Protein AF-A0A6P0Y1S8-F1 (afdb_monomer)

Foldseek 3Di:
DDPVVVVVVVVVVPPPAAFAEEEEALDPVVQVVVCVVCVVRHNYDYDNHLVRSVVCCVVVPETQEYEYEQDHPPAGLLRSQLVCCVRHVNHHYHYDYDPVCVVVVVVSVVVVSHD

Nearest PDB structures (foldseek):
  3kcn-assembly1_A  TM=9.166E-01  e=3.457E-07  Rhodopirellula baltica
  6ifh-assembly1_A  TM=9.149E-01  e=6.760E-07  Paenisporosarcina sp. TG-14
  3hv2-assembly1_B  TM=8.775E-01  e=1.011E-06  Ps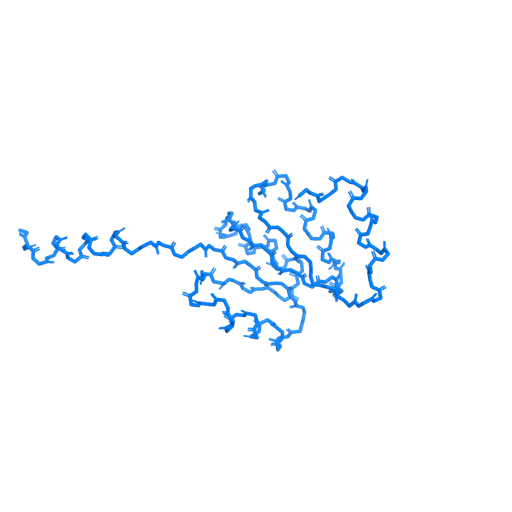eudomonas protegens Pf-5
  3hdv-assembly1_C  TM=8.825E-01  e=5.406E-06  Pseudomonas putida KT2440
  6ont-assembly1_A-2  TM=8.176E-01  e=9.245E-06  Francisella tularensis subsp. novicida U112

pLDDT: mean 86.44, std 14.96, range [41.19, 98.69]

Structure (mmCIF, N/CA/C/O backbone):
data_AF-A0A6P0Y1S8-F1
#
_entry.id   AF-A0A6P0Y1S8-F1
#
loop_
_atom_site.group_PDB
_atom_site.id
_atom_site.type_symbol
_atom_site.label_atom_id
_atom_site.label_alt_id
_atom_site.label_comp_id
_atom_site.label_asym_id
_atom_site.label_entity_id
_atom_site.label_seq_id
_atom_site.pdbx_PDB_ins_code
_atom_site.Cartn_x
_atom_site.Cartn_y
_atom_site.Cartn_z
_atom_site.occupancy
_atom_site.B_iso_or_equiv
_atom_site.auth_seq_id
_atom_site.auth_comp_id
_atom_site.auth_asym_id
_atom_site.auth_atom_id
_atom_site.pdbx_PDB_model_num
ATOM 1 N N . MET A 1 1 ? -40.578 6.470 18.570 1.00 61.53 1 MET A N 1
ATOM 2 C CA . MET A 1 1 ? -39.304 5.848 18.153 1.00 61.53 1 MET A CA 1
ATOM 3 C C . MET A 1 1 ? -39.321 4.425 18.661 1.00 61.53 1 MET A C 1
ATOM 5 O O . MET A 1 1 ? -39.588 4.240 19.840 1.00 61.53 1 MET A O 1
ATOM 9 N N . ASP A 1 2 ? -39.145 3.460 17.766 1.00 82.56 2 ASP A N 1
ATOM 10 C CA . ASP A 1 2 ? -39.274 2.034 18.070 1.00 82.56 2 ASP A CA 1
ATOM 11 C C . ASP A 1 2 ? -38.035 1.506 18.812 1.00 82.56 2 ASP A C 1
ATOM 13 O O . ASP A 1 2 ? -36.908 1.867 18.460 1.00 82.56 2 ASP A O 1
ATOM 17 N N . ILE A 1 3 ? -38.225 0.662 19.829 1.00 77.31 3 ILE A N 1
ATOM 18 C CA . ILE A 1 3 ? -37.124 0.104 20.640 1.00 77.31 3 ILE A CA 1
ATOM 19 C C . ILE A 1 3 ? -36.212 -0.770 19.762 1.00 77.31 3 ILE A C 1
ATOM 21 O O . ILE A 1 3 ? -34.992 -0.783 19.942 1.00 77.31 3 ILE A O 1
ATOM 25 N N . GLU A 1 4 ? -36.776 -1.432 18.749 1.00 78.06 4 GLU A N 1
ATOM 26 C CA . GLU A 1 4 ? -36.012 -2.173 17.741 1.00 78.06 4 GLU A CA 1
ATOM 27 C C . GLU A 1 4 ? -35.072 -1.280 16.923 1.00 78.06 4 GLU A C 1
ATOM 29 O O . GLU A 1 4 ? -33.924 -1.659 16.681 1.00 78.06 4 GLU A O 1
ATOM 34 N N . ASN A 1 5 ? -35.501 -0.068 16.555 1.00 77.56 5 ASN A N 1
ATOM 35 C CA . ASN A 1 5 ? -34.655 0.867 15.809 1.00 77.56 5 ASN A CA 1
ATOM 36 C C . ASN A 1 5 ? -33.467 1.349 16.644 1.00 77.56 5 ASN A C 1
ATOM 38 O O . ASN A 1 5 ? -32.359 1.465 16.121 1.00 77.56 5 ASN A O 1
ATOM 42 N N . VAL A 1 6 ? -33.680 1.587 17.939 1.00 82.69 6 VAL A N 1
ATOM 43 C CA . VAL A 1 6 ? -32.602 1.971 18.860 1.00 82.69 6 VAL A CA 1
ATOM 44 C C . VAL A 1 6 ? -31.610 0.817 19.027 1.00 82.69 6 VAL A C 1
ATOM 46 O O . VAL A 1 6 ? -30.407 1.026 18.901 1.00 82.69 6 VAL A O 1
ATOM 49 N N . ASN A 1 7 ? -32.091 -0.416 19.203 1.00 78.19 7 ASN A N 1
ATOM 50 C CA . ASN A 1 7 ? -31.233 -1.598 19.335 1.00 78.19 7 ASN A CA 1
ATOM 51 C C . ASN A 1 7 ? -30.419 -1.901 18.069 1.00 78.19 7 ASN A C 1
ATOM 53 O O . ASN A 1 7 ? -29.255 -2.297 18.158 1.00 78.19 7 ASN A O 1
ATOM 57 N N . ASN A 1 8 ? -30.999 -1.697 16.886 1.00 77.25 8 ASN A N 1
ATOM 58 C CA . ASN A 1 8 ? -30.285 -1.862 15.620 1.00 77.25 8 ASN A CA 1
ATOM 59 C C . ASN A 1 8 ? -29.228 -0.770 15.411 1.00 77.25 8 ASN A C 1
ATOM 61 O O . ASN A 1 8 ? -28.130 -1.066 14.933 1.00 77.25 8 ASN A O 1
ATOM 65 N N . LEU A 1 9 ? -29.512 0.467 15.834 1.00 75.06 9 LEU A N 1
ATOM 66 C CA . LEU A 1 9 ? -28.538 1.555 15.816 1.00 75.06 9 LEU A CA 1
ATOM 67 C C . LEU A 1 9 ? -27.371 1.260 16.770 1.00 75.06 9 LEU A C 1
ATOM 69 O O . LEU A 1 9 ? -26.219 1.327 16.346 1.00 75.06 9 LEU A O 1
ATOM 73 N N . LEU A 1 10 ? -27.654 0.819 17.999 1.00 74.00 10 LEU A N 1
ATOM 74 C CA . LEU A 1 10 ? -26.634 0.430 18.979 1.00 74.00 10 LEU A CA 1
ATOM 75 C C . LEU A 1 10 ? -25.755 -0.722 18.466 1.00 74.00 10 LEU A C 1
ATOM 77 O O . LEU A 1 10 ? -24.533 -0.604 18.480 1.00 74.00 10 LEU A O 1
ATOM 81 N N . LYS A 1 11 ? -26.343 -1.774 17.877 1.00 67.38 11 LYS A N 1
ATOM 82 C CA . LYS A 1 11 ? -25.584 -2.867 17.234 1.00 67.38 11 LYS A CA 1
ATOM 83 C C . LYS A 1 11 ? -24.711 -2.393 16.069 1.00 67.38 11 LYS A C 1
ATOM 85 O O . LYS A 1 11 ? -23.631 -2.937 15.844 1.00 67.38 11 LYS A O 1
ATOM 90 N N . SER A 1 12 ? -25.171 -1.404 15.300 1.00 66.88 12 SER A N 1
ATOM 91 C CA . SER A 1 12 ? -24.389 -0.830 14.198 1.00 66.88 12 SER A CA 1
ATOM 92 C C . SER A 1 12 ? -23.213 0.020 14.693 1.00 66.88 12 SER A C 1
ATOM 94 O O . SER A 1 12 ? -22.156 0.005 14.066 1.00 66.88 12 SER A O 1
ATOM 96 N N . MET A 1 13 ? -23.375 0.688 15.840 1.00 65.94 13 MET A N 1
ATOM 97 C CA . MET A 1 13 ? -22.336 1.478 16.506 1.00 65.94 13 MET A CA 1
ATOM 98 C C . MET A 1 13 ? -21.322 0.593 17.254 1.00 65.94 13 MET A C 1
ATOM 100 O O . MET A 1 13 ? -20.150 0.952 17.331 1.00 65.94 13 MET A O 1
ATOM 104 N N . GLU A 1 14 ? -21.734 -0.585 17.739 1.00 64.81 14 GLU A N 1
ATOM 105 C CA . GLU A 1 14 ? -20.859 -1.576 18.391 1.00 64.81 14 GLU A CA 1
ATOM 106 C C . GLU A 1 14 ? -20.027 -2.423 17.416 1.00 64.81 14 GLU A C 1
ATOM 108 O O . GLU A 1 14 ? -19.008 -3.003 17.809 1.00 64.81 14 GLU A O 1
ATOM 113 N N . ARG A 1 15 ? -20.405 -2.504 16.131 1.00 65.31 15 ARG A N 1
ATOM 114 C CA . ARG A 1 15 ? -19.548 -3.141 15.120 1.00 65.31 15 ARG A CA 1
ATOM 115 C C . ARG A 1 15 ? -18.288 -2.299 14.951 1.00 65.31 15 ARG A C 1
ATOM 117 O O . ARG A 1 15 ? -18.285 -1.339 14.184 1.00 65.31 15 ARG A O 1
ATOM 124 N N . LYS A 1 16 ? -17.204 -2.697 15.632 1.00 71.12 16 LYS A N 1
ATOM 125 C CA . LYS A 1 16 ? -15.861 -2.123 15.458 1.00 71.12 16 LYS A CA 1
ATOM 126 C C . LYS A 1 16 ? -15.586 -1.948 13.965 1.00 71.12 16 LYS A C 1
ATOM 128 O O . LYS A 1 16 ? -15.522 -2.927 13.215 1.00 71.12 16 LYS A O 1
ATOM 133 N N . LYS A 1 17 ? -15.476 -0.689 13.534 1.00 84.88 17 LYS A N 1
ATOM 134 C CA . LYS A 1 17 ? -15.151 -0.345 12.151 1.00 84.88 17 LYS A CA 1
ATOM 135 C C . LYS A 1 17 ? -13.802 -0.987 11.839 1.00 84.88 17 LYS A C 1
ATOM 137 O O . LYS A 1 17 ? -12.870 -0.865 12.634 1.00 84.88 17 LYS A O 1
ATOM 142 N N . LYS A 1 18 ? -13.719 -1.734 10.737 1.00 94.06 18 LYS A N 1
ATOM 143 C CA . LYS A 1 18 ? -12.466 -2.398 10.370 1.00 94.06 18 LYS A CA 1
ATOM 144 C C . LYS A 1 18 ? -11.388 -1.332 10.152 1.00 94.06 18 LYS A C 1
ATOM 146 O O . LYS A 1 18 ? -11.690 -0.340 9.485 1.00 94.06 18 LYS A O 1
ATOM 151 N N . PRO A 1 19 ? -10.165 -1.517 10.676 1.00 96.44 19 PRO A N 1
ATOM 152 C CA . PRO A 1 19 ? -9.056 -0.636 10.339 1.00 96.44 19 PRO A CA 1
ATOM 153 C C . PRO A 1 19 ? -8.845 -0.624 8.824 1.00 96.44 19 PRO A C 1
ATOM 155 O O . PRO A 1 19 ? -9.053 -1.635 8.146 1.00 96.44 19 PRO A O 1
ATOM 158 N N . LYS A 1 20 ? -8.467 0.535 8.291 1.00 98.19 20 LYS A N 1
ATOM 159 C CA . LYS A 1 20 ? -8.182 0.706 6.867 1.00 98.19 20 LYS A CA 1
ATOM 160 C C . LYS A 1 20 ? -6.793 0.164 6.545 1.00 98.19 20 LYS A C 1
ATOM 162 O O . LYS A 1 20 ? -5.875 0.332 7.344 1.00 98.19 20 LYS A O 1
ATOM 167 N N . MET A 1 21 ? -6.652 -0.460 5.386 1.00 98.44 21 MET A N 1
ATOM 168 C CA . MET A 1 21 ? -5.382 -0.944 4.856 1.00 98.44 21 MET A CA 1
ATOM 169 C C . MET A 1 21 ? -5.296 -0.578 3.383 1.00 98.44 21 MET A C 1
ATOM 171 O O . MET A 1 21 ? -6.287 -0.722 2.670 1.00 98.44 21 MET A O 1
ATOM 175 N N . LEU A 1 22 ? -4.124 -0.150 2.935 1.00 98.69 22 LEU A N 1
ATOM 176 C CA . LEU A 1 22 ? -3.824 0.036 1.522 1.00 98.69 22 LEU A CA 1
ATOM 177 C C . LEU A 1 22 ? -2.833 -1.041 1.079 1.00 98.69 22 LEU A C 1
ATOM 179 O O . LEU A 1 22 ? -1.831 -1.267 1.755 1.00 98.69 22 LEU A O 1
ATOM 183 N N . VAL A 1 23 ? -3.133 -1.710 -0.030 1.00 98.50 23 VAL A N 1
ATOM 184 C CA . VAL A 1 23 ? -2.208 -2.630 -0.701 1.00 98.50 23 VAL A CA 1
ATOM 185 C C . VAL A 1 23 ? -1.834 -2.050 -2.061 1.00 98.50 23 VAL A C 1
ATOM 187 O O . VAL A 1 23 ? -2.719 -1.586 -2.785 1.00 98.50 23 VAL A O 1
ATOM 190 N N . VAL A 1 24 ? -0.539 -2.041 -2.370 1.00 98.19 24 VAL A N 1
ATOM 191 C CA . VAL A 1 24 ? 0.032 -1.412 -3.565 1.00 98.19 24 VAL A CA 1
ATOM 192 C C . VAL A 1 24 ? 0.973 -2.390 -4.252 1.00 98.19 24 VAL A C 1
ATOM 194 O O . VAL A 1 24 ? 1.911 -2.874 -3.627 1.00 98.19 24 VAL A O 1
ATOM 197 N N . ASP A 1 25 ? 0.690 -2.712 -5.505 1.00 97.62 25 ASP A N 1
ATOM 198 C CA . ASP A 1 25 ? 1.441 -3.677 -6.312 1.00 97.62 25 ASP A CA 1
ATOM 199 C C . ASP A 1 25 ? 1.012 -3.476 -7.773 1.00 97.62 25 ASP A C 1
ATOM 201 O O . ASP A 1 25 ? -0.178 -3.271 -8.024 1.00 97.62 25 ASP A O 1
ATOM 205 N N . ASP A 1 26 ? 1.940 -3.482 -8.727 1.00 96.88 26 ASP A N 1
ATOM 206 C CA . ASP A 1 26 ? 1.622 -3.301 -10.148 1.00 96.88 26 ASP A CA 1
ATOM 207 C C . ASP A 1 26 ? 1.070 -4.572 -10.809 1.00 96.88 26 ASP A C 1
ATOM 209 O O . ASP A 1 26 ? 0.471 -4.499 -11.887 1.00 96.88 26 ASP A O 1
ATOM 213 N N . GLU A 1 27 ? 1.171 -5.726 -10.143 1.00 97.00 27 GLU A N 1
ATOM 214 C CA . GLU A 1 27 ? 0.590 -6.985 -10.590 1.00 97.00 27 GLU A CA 1
ATOM 215 C C . GLU A 1 27 ? -0.840 -7.181 -10.033 1.00 97.00 27 GLU A C 1
ATOM 217 O O . GLU A 1 27 ? -1.052 -7.361 -8.824 1.00 97.00 27 GLU A O 1
ATOM 222 N N . PRO A 1 28 ? -1.873 -7.244 -10.900 1.00 96.81 28 PRO A N 1
ATOM 223 C CA . PRO A 1 28 ? -3.262 -7.386 -10.457 1.00 96.81 28 PRO A CA 1
ATOM 224 C C . PRO A 1 28 ? -3.533 -8.643 -9.621 1.00 96.81 28 PRO A C 1
ATOM 226 O O . PRO A 1 28 ? -4.375 -8.608 -8.720 1.00 96.81 28 PRO A O 1
ATOM 229 N N . ASP A 1 29 ? -2.830 -9.743 -9.901 1.00 97.94 29 ASP A N 1
ATOM 230 C CA . ASP A 1 29 ? -2.993 -11.013 -9.187 1.00 97.94 29 ASP A CA 1
ATOM 231 C C . ASP A 1 29 ? -2.509 -10.914 -7.730 1.00 97.94 29 ASP A C 1
ATOM 233 O O . ASP A 1 29 ? -3.182 -11.419 -6.821 1.00 97.94 29 ASP A O 1
ATOM 237 N N . ASN A 1 30 ? -1.407 -10.196 -7.481 1.00 96.69 30 ASN A N 1
ATOM 238 C CA . ASN A 1 30 ? -0.885 -9.948 -6.135 1.00 96.69 30 ASN A CA 1
ATOM 239 C C . ASN A 1 30 ? -1.834 -9.054 -5.334 1.00 96.69 30 ASN A C 1
ATOM 241 O O . ASN A 1 30 ? -2.193 -9.381 -4.196 1.00 96.69 30 ASN A O 1
ATOM 245 N N . LEU A 1 31 ? -2.341 -7.978 -5.948 1.00 97.56 31 LEU A N 1
ATOM 246 C CA . LEU A 1 31 ? -3.366 -7.127 -5.338 1.00 97.56 31 LEU A CA 1
ATOM 247 C C . LEU A 1 31 ? -4.607 -7.923 -4.922 1.00 97.56 31 LEU A C 1
ATOM 249 O O . LEU A 1 31 ? -5.155 -7.730 -3.829 1.00 97.56 31 LEU A O 1
ATOM 253 N N . ASP A 1 32 ? -5.071 -8.826 -5.784 1.00 98.00 32 ASP A N 1
ATOM 254 C CA . ASP A 1 32 ? -6.245 -9.649 -5.517 1.00 98.00 32 ASP A CA 1
ATOM 255 C C . ASP A 1 32 ? -5.992 -10.685 -4.414 1.00 98.00 32 ASP A C 1
ATOM 257 O O . ASP A 1 32 ? -6.865 -10.909 -3.562 1.00 98.00 32 ASP A O 1
ATOM 261 N N . LEU A 1 33 ? -4.796 -11.277 -4.379 1.00 97.94 33 LEU A N 1
ATOM 262 C CA . LEU A 1 33 ? -4.348 -12.166 -3.311 1.00 97.94 33 LEU A CA 1
ATOM 263 C C . LEU A 1 33 ? -4.319 -11.445 -1.956 1.00 97.94 33 LEU A C 1
ATOM 265 O O . LEU A 1 33 ? -4.927 -11.922 -0.987 1.00 97.94 33 LEU A O 1
ATOM 269 N N . LEU A 1 34 ? -3.670 -10.283 -1.880 1.00 97.62 34 LEU A N 1
ATOM 270 C CA . LEU A 1 34 ? -3.574 -9.484 -0.657 1.00 97.62 34 LEU A CA 1
ATOM 271 C C . LEU A 1 34 ? -4.962 -9.028 -0.188 1.00 97.62 34 LEU A C 1
ATOM 273 O O . LEU A 1 34 ? -5.322 -9.206 0.981 1.00 97.62 34 LEU A O 1
ATOM 277 N N . TYR A 1 35 ? -5.806 -8.546 -1.105 1.00 98.25 35 TYR A N 1
ATOM 278 C CA . TYR A 1 35 ? -7.186 -8.181 -0.789 1.00 98.25 35 TYR A CA 1
ATOM 279 C C . TYR A 1 35 ? -7.968 -9.351 -0.181 1.00 98.25 35 TYR A C 1
ATOM 281 O O . TYR A 1 35 ? -8.599 -9.210 0.872 1.00 98.25 35 TYR A O 1
ATOM 289 N N . ARG A 1 36 ? -7.928 -10.534 -0.809 1.00 98.19 36 ARG A N 1
ATOM 290 C CA . ARG A 1 36 ? -8.633 -11.729 -0.309 1.00 98.19 36 ARG A CA 1
ATOM 291 C C . ARG A 1 36 ? -8.126 -12.159 1.063 1.00 98.19 36 ARG A C 1
ATOM 293 O O . ARG A 1 36 ? -8.946 -12.573 1.888 1.00 98.19 36 ARG A O 1
ATOM 300 N N . THR A 1 37 ? -6.826 -12.015 1.303 1.00 98.06 37 THR A N 1
ATOM 301 C CA . THR A 1 37 ? -6.167 -12.340 2.572 1.00 98.06 37 THR A CA 1
ATOM 302 C C . THR A 1 37 ? -6.659 -11.437 3.705 1.00 98.06 37 THR A C 1
ATOM 304 O O . THR A 1 37 ? -7.037 -11.933 4.767 1.00 98.06 37 THR A O 1
ATOM 307 N N . PHE A 1 38 ? -6.760 -10.123 3.474 1.00 97.75 38 PHE A N 1
ATOM 308 C CA . PHE A 1 38 ? -6.991 -9.154 4.555 1.00 97.75 38 PHE A CA 1
ATOM 309 C C . PHE A 1 38 ? -8.423 -8.607 4.673 1.00 97.75 38 PHE A C 1
ATOM 311 O O . PHE A 1 38 ? -8.800 -8.139 5.751 1.00 97.75 38 PHE A O 1
ATOM 318 N N . ARG A 1 39 ? -9.286 -8.729 3.649 1.00 96.88 39 ARG A N 1
ATOM 319 C CA . ARG A 1 39 ? -10.650 -8.135 3.631 1.00 96.88 39 ARG A CA 1
ATOM 320 C C . ARG A 1 39 ? -11.566 -8.528 4.796 1.00 96.88 39 ARG A C 1
ATOM 322 O O . ARG A 1 39 ? -12.570 -7.863 5.066 1.00 96.88 39 ARG A O 1
ATOM 329 N N . ARG A 1 40 ? -11.301 -9.650 5.475 1.00 95.75 40 ARG A N 1
ATOM 330 C CA . ARG A 1 40 ? -12.095 -10.080 6.642 1.00 95.75 40 ARG A CA 1
ATOM 331 C C . ARG A 1 40 ? -11.781 -9.249 7.885 1.00 95.75 40 ARG A C 1
ATOM 333 O O . ARG A 1 40 ? -12.715 -8.957 8.626 1.00 95.75 40 ARG A O 1
ATOM 340 N N . SER A 1 41 ? -10.537 -8.807 8.038 1.00 96.19 41 SER A N 1
ATOM 341 C CA . SER A 1 41 ? -10.047 -8.072 9.210 1.00 96.19 41 SER A CA 1
ATOM 342 C C . SER A 1 41 ? -9.911 -6.569 8.956 1.00 96.19 41 SER A C 1
ATOM 344 O O . SER A 1 41 ? -10.133 -5.781 9.870 1.00 96.19 41 SER A O 1
ATOM 346 N N . PHE A 1 42 ? -9.639 -6.169 7.711 1.00 97.69 42 PHE A N 1
ATOM 347 C CA . PHE A 1 42 ? -9.418 -4.780 7.304 1.00 97.69 42 PHE A CA 1
ATOM 348 C C . PHE A 1 42 ? -10.461 -4.302 6.287 1.00 97.69 42 PHE A C 1
ATOM 350 O O . PHE A 1 42 ? -11.091 -5.101 5.586 1.00 97.69 42 PHE A O 1
ATOM 357 N N . GLN A 1 43 ? -10.641 -2.986 6.201 1.00 97.94 43 GLN A N 1
ATOM 358 C CA . GLN A 1 43 ? -11.191 -2.328 5.020 1.00 97.94 43 GLN A CA 1
ATOM 359 C C . GLN A 1 43 ? -10.026 -2.089 4.055 1.00 97.94 43 GLN A C 1
ATOM 361 O O . GLN A 1 43 ? -9.223 -1.189 4.278 1.00 97.94 43 GLN A O 1
ATOM 366 N N . VAL A 1 44 ? -9.908 -2.937 3.033 1.00 98.31 44 VAL A N 1
ATOM 367 C CA . VAL A 1 44 ? -8.757 -2.937 2.121 1.00 98.31 44 VAL A CA 1
ATOM 368 C C . VAL A 1 44 ? -9.045 -2.073 0.896 1.00 98.31 44 VAL A C 1
ATOM 370 O O . VAL A 1 44 ? -10.039 -2.303 0.205 1.00 98.31 44 VAL A O 1
ATOM 373 N N . PHE A 1 45 ? -8.153 -1.128 0.627 1.00 98.69 45 PHE A N 1
ATOM 374 C CA . PHE A 1 45 ? -8.043 -0.370 -0.612 1.00 98.69 45 PHE A CA 1
ATOM 375 C C . PHE A 1 45 ? -6.898 -0.940 -1.450 1.00 98.69 45 PHE A C 1
ATOM 377 O O . PHE A 1 45 ? -5.935 -1.466 -0.892 1.00 98.69 45 PHE A O 1
ATOM 384 N N . LYS A 1 46 ? -7.022 -0.856 -2.773 1.00 98.56 46 LYS A N 1
ATOM 385 C CA . LYS A 1 46 ? -6.026 -1.342 -3.732 1.00 98.56 46 LYS A CA 1
ATOM 386 C C . LYS A 1 46 ? -5.521 -0.165 -4.559 1.00 98.56 46 LYS A C 1
ATOM 388 O O . LYS A 1 46 ? -6.322 0.715 -4.860 1.00 98.56 46 LYS A O 1
ATOM 393 N N . ALA A 1 47 ? -4.251 -0.198 -4.934 1.00 98.44 47 ALA A N 1
ATOM 394 C CA . ALA A 1 47 ? -3.662 0.690 -5.925 1.00 98.44 47 ALA A CA 1
ATOM 395 C C . ALA A 1 47 ? -2.640 -0.090 -6.761 1.00 98.44 47 ALA A C 1
ATOM 397 O O . ALA A 1 47 ? -1.908 -0.913 -6.223 1.00 98.44 47 ALA A O 1
ATOM 398 N N . SER A 1 48 ? -2.598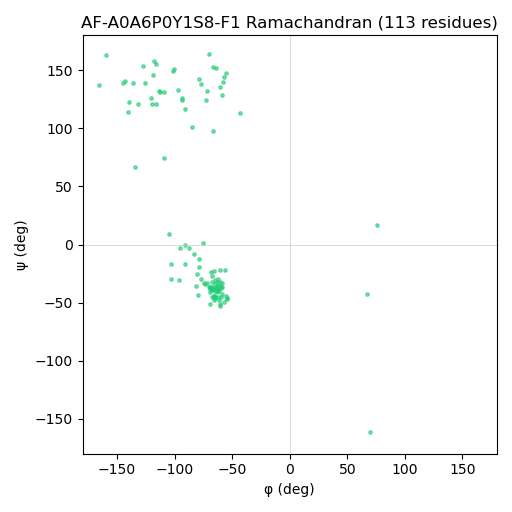 0.166 -8.063 1.00 97.81 48 SER A N 1
ATOM 399 C CA . SER A 1 48 ? -1.704 -0.488 -9.027 1.00 97.81 48 SER A CA 1
ATOM 400 C C . SER A 1 48 ? -0.366 0.231 -9.226 1.00 97.81 48 SER A C 1
ATOM 402 O O . SER A 1 48 ? 0.461 -0.181 -10.029 1.00 97.81 48 SER A O 1
ATOM 404 N N . SER A 1 49 ? -0.151 1.346 -8.526 1.00 98.00 49 SER A N 1
ATOM 405 C CA . SER A 1 49 ? 1.081 2.133 -8.600 1.00 98.00 49 SER A CA 1
ATOM 406 C C . SER A 1 49 ? 1.243 3.015 -7.364 1.00 98.00 49 SER A C 1
ATOM 408 O O . SER A 1 49 ? 0.270 3.312 -6.664 1.00 98.00 49 SER A O 1
ATOM 410 N N . GLY A 1 50 ? 2.463 3.507 -7.126 1.00 97.31 50 GLY A N 1
ATOM 411 C CA . GLY A 1 50 ? 2.724 4.496 -6.076 1.00 97.31 50 GLY A CA 1
ATOM 412 C C . GLY A 1 50 ? 1.948 5.810 -6.262 1.00 97.31 50 GLY A C 1
ATOM 413 O O . GLY A 1 50 ? 1.549 6.425 -5.276 1.00 97.31 50 GLY A O 1
ATOM 414 N N . LEU A 1 51 ? 1.678 6.229 -7.505 1.00 97.88 51 LEU A N 1
ATOM 415 C CA . LEU A 1 51 ? 0.881 7.430 -7.792 1.00 97.88 51 LEU A CA 1
ATOM 416 C C . LEU A 1 51 ? -0.593 7.235 -7.423 1.00 97.88 51 LEU A C 1
ATOM 418 O O . LEU A 1 51 ? -1.129 8.022 -6.644 1.00 97.88 51 LEU A O 1
ATOM 422 N N . GLU A 1 52 ? -1.215 6.153 -7.897 1.00 98.44 52 GLU A N 1
ATOM 423 C CA . GLU A 1 52 ? -2.599 5.811 -7.536 1.00 98.44 52 GLU A CA 1
ATOM 424 C C . GLU A 1 52 ? -2.738 5.625 -6.016 1.00 98.44 52 GLU A C 1
ATOM 426 O O . GLU A 1 52 ? -3.721 6.041 -5.409 1.00 98.44 52 GLU A O 1
ATOM 431 N N . ALA A 1 53 ? -1.719 5.063 -5.361 1.00 98.12 53 ALA A N 1
ATOM 432 C CA . ALA A 1 53 ? -1.707 4.903 -3.913 1.00 98.12 53 ALA A CA 1
ATOM 433 C C . ALA A 1 53 ? -1.767 6.247 -3.166 1.00 98.12 53 ALA A C 1
ATOM 435 O O . ALA A 1 53 ? -2.480 6.364 -2.167 1.00 98.12 53 ALA A O 1
ATOM 436 N N . LEU A 1 54 ? -1.057 7.273 -3.647 1.00 97.81 54 LEU A N 1
ATOM 437 C CA . LEU A 1 54 ? -1.116 8.621 -3.074 1.00 97.81 54 LEU A CA 1
ATOM 438 C C . LEU A 1 54 ? -2.485 9.277 -3.293 1.00 97.81 54 LEU A C 1
ATOM 440 O O . LEU A 1 54 ? -2.986 9.937 -2.382 1.00 97.81 54 LEU A O 1
ATOM 444 N N . GLU A 1 55 ? -3.108 9.068 -4.454 1.00 98.25 55 GLU A N 1
ATOM 445 C CA . GLU A 1 55 ? -4.472 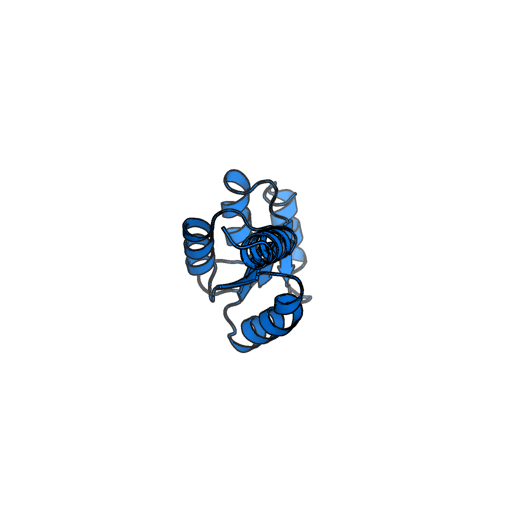9.538 -4.729 1.00 98.25 55 GLU A CA 1
ATOM 446 C C . GLU A 1 55 ? -5.476 8.896 -3.764 1.00 98.25 55 GLU A C 1
ATOM 448 O O . GLU A 1 55 ? -6.239 9.597 -3.097 1.00 98.25 55 GLU A O 1
ATOM 453 N N . VAL A 1 56 ? -5.397 7.572 -3.588 1.00 98.38 56 VAL A N 1
ATOM 454 C CA . VAL A 1 56 ? -6.237 6.832 -2.637 1.00 98.38 56 VAL A CA 1
ATOM 455 C C . VAL A 1 56 ? -6.045 7.344 -1.208 1.00 98.38 56 VAL A C 1
ATOM 457 O O . VAL A 1 56 ? -7.028 7.515 -0.488 1.00 98.38 56 VAL A O 1
ATOM 460 N N . LEU A 1 57 ? -4.813 7.625 -0.775 1.00 97.94 57 LEU A N 1
ATOM 461 C CA . LEU A 1 57 ? -4.560 8.212 0.547 1.00 97.94 57 LEU A CA 1
ATOM 462 C C . LEU A 1 57 ? -5.123 9.635 0.672 1.00 97.94 57 LEU A C 1
ATOM 464 O O . LEU A 1 57 ? -5.643 9.990 1.729 1.00 97.94 57 LEU A O 1
ATOM 468 N N . GLY A 1 58 ? -5.073 10.433 -0.398 1.00 97.38 58 GLY A N 1
ATOM 469 C CA . GLY A 1 58 ? -5.682 11.763 -0.442 1.00 97.38 58 GLY A CA 1
ATOM 470 C C . GLY A 1 58 ? -7.205 11.724 -0.286 1.00 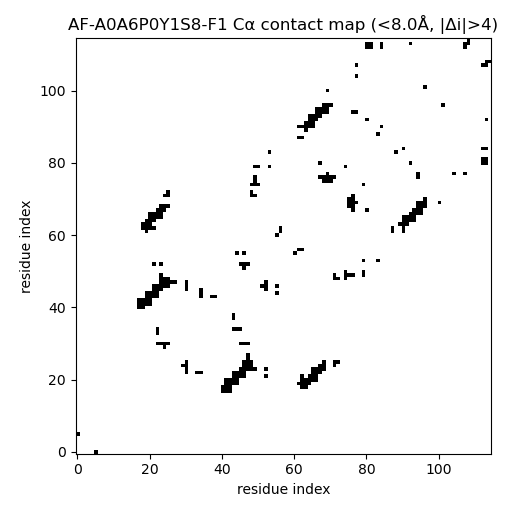97.38 58 GLY A C 1
ATOM 471 O O . GLY A 1 58 ? -7.778 12.552 0.421 1.00 97.38 58 GLY A O 1
ATOM 472 N N . GLU A 1 59 ? -7.865 10.735 -0.891 1.00 97.50 59 GLU A N 1
ATOM 473 C CA . GLU A 1 59 ? -9.320 10.566 -0.810 1.00 97.50 59 GLU A CA 1
ATOM 474 C C . GLU A 1 59 ? -9.784 9.905 0.491 1.00 97.50 59 GLU A C 1
ATOM 476 O O . GLU A 1 59 ? -10.789 10.298 1.090 1.00 97.50 59 GLU A O 1
ATOM 481 N N . GLN A 1 60 ? -9.084 8.855 0.921 1.00 96.69 60 GLN A N 1
ATOM 482 C CA . GLN A 1 60 ? -9.504 8.017 2.042 1.00 96.69 60 GLN A CA 1
ATOM 483 C C . GLN A 1 60 ? -8.945 8.501 3.381 1.00 96.69 60 GLN A C 1
ATOM 485 O O . GLN A 1 60 ? -9.475 8.105 4.428 1.00 96.69 60 GLN A O 1
ATOM 490 N N . GLY A 1 61 ? -7.917 9.348 3.364 1.00 95.31 61 GLY A N 1
ATOM 491 C CA . GLY A 1 61 ? -7.166 9.765 4.539 1.00 95.31 61 GLY A CA 1
ATOM 492 C C . GLY A 1 61 ? -6.324 8.633 5.127 1.00 95.31 61 GLY A C 1
ATOM 49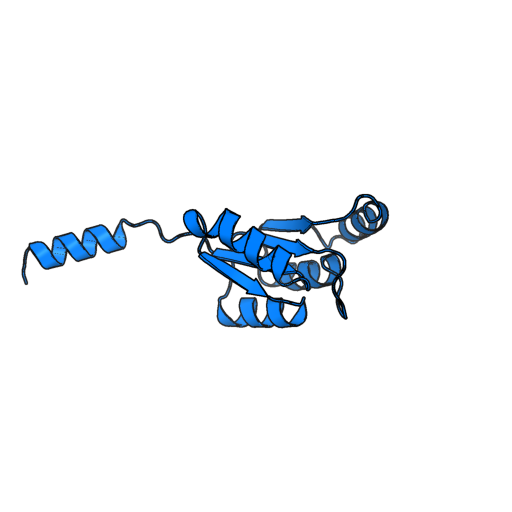3 O O . GLY A 1 61 ? -6.065 7.614 4.487 1.00 95.31 61 GLY A O 1
ATOM 494 N N . GLU A 1 62 ? -5.931 8.809 6.386 1.00 94.88 62 GLU A N 1
ATOM 495 C CA . GLU A 1 62 ? -5.016 7.901 7.074 1.00 94.88 62 GLU A CA 1
ATOM 496 C C . GLU A 1 62 ? -5.520 6.448 7.130 1.00 94.88 62 GLU A C 1
ATOM 498 O O . GLU A 1 62 ? -6.708 6.163 7.359 1.00 94.88 62 GLU A O 1
ATOM 503 N N . VAL A 1 63 ? -4.583 5.517 6.937 1.00 97.56 63 VAL A N 1
ATOM 504 C CA . VAL A 1 63 ? -4.797 4.071 7.026 1.00 97.56 63 VAL A CA 1
ATOM 505 C C . VAL A 1 63 ? -3.967 3.491 8.166 1.00 97.56 63 VAL A C 1
ATOM 507 O 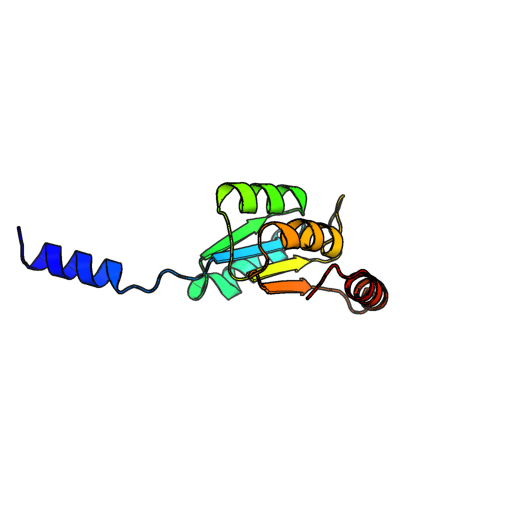O . VAL A 1 63 ? -2.960 4.051 8.561 1.00 97.56 63 VAL A O 1
ATOM 510 N N . ALA A 1 64 ? -4.372 2.348 8.717 1.00 97.31 64 ALA A N 1
ATOM 511 C CA . ALA A 1 64 ? -3.595 1.729 9.791 1.00 97.31 64 ALA A CA 1
ATOM 512 C C . ALA A 1 64 ? -2.305 1.084 9.261 1.00 97.31 64 ALA A C 1
ATOM 514 O O . ALA A 1 64 ? -1.299 1.038 9.965 1.00 97.31 64 ALA A O 1
ATOM 515 N N . VAL A 1 65 ? -2.356 0.540 8.039 1.00 97.44 65 VAL A N 1
ATOM 516 C CA . VAL A 1 65 ? -1.244 -0.186 7.419 1.00 97.44 65 VAL A CA 1
ATOM 517 C C .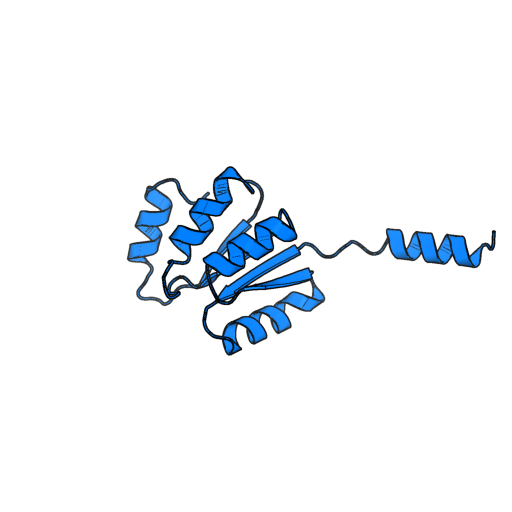 VAL A 1 65 ? -1.211 0.068 5.913 1.00 97.44 65 VAL A C 1
ATOM 519 O O . VAL A 1 65 ? -2.254 0.019 5.256 1.00 97.44 65 VAL A O 1
ATOM 522 N N . ILE A 1 66 ? -0.012 0.259 5.371 1.00 98.00 66 ILE A N 1
ATOM 523 C CA . ILE A 1 66 ? 0.286 0.196 3.940 1.00 98.00 66 ILE A CA 1
ATOM 524 C C . ILE A 1 66 ? 1.189 -1.014 3.692 1.00 98.00 66 ILE A C 1
ATOM 526 O O . ILE A 1 66 ? 2.188 -1.192 4.389 1.00 98.00 66 ILE A O 1
ATOM 530 N N . ILE A 1 67 ? 0.840 -1.828 2.699 1.00 97.44 67 ILE A N 1
ATOM 531 C CA . ILE A 1 67 ? 1.688 -2.895 2.159 1.00 97.44 67 ILE A CA 1
ATOM 532 C C . ILE A 1 67 ? 1.993 -2.527 0.711 1.00 97.44 67 ILE A C 1
ATOM 534 O O . ILE A 1 67 ? 1.058 -2.371 -0.069 1.00 97.44 67 ILE A O 1
ATOM 538 N N . SER A 1 68 ? 3.266 -2.376 0.362 1.00 96.12 68 SER A N 1
ATOM 539 C CA . SER A 1 68 ? 3.693 -2.022 -0.995 1.00 96.12 68 SER A CA 1
ATOM 540 C C . SER A 1 68 ? 4.704 -3.027 -1.518 1.00 96.12 68 SER A C 1
ATOM 542 O O . SER A 1 68 ? 5.620 -3.393 -0.781 1.00 96.12 68 SER A O 1
ATOM 544 N N . ASP A 1 69 ? 4.590 -3.412 -2.786 1.00 94.69 69 ASP A N 1
ATOM 545 C CA . ASP A 1 69 ? 5.719 -3.998 -3.503 1.00 94.69 69 ASP A CA 1
ATOM 546 C C . ASP A 1 69 ? 6.854 -2.972 -3.645 1.00 94.69 69 ASP A C 1
ATOM 548 O O . ASP A 1 69 ? 6.627 -1.754 -3.626 1.00 94.69 69 ASP A O 1
ATOM 552 N N . GLN A 1 70 ? 8.090 -3.460 -3.730 1.00 90.38 70 GLN A N 1
ATOM 553 C CA . GLN A 1 70 ? 9.272 -2.619 -3.876 1.00 90.38 70 GLN A CA 1
ATOM 554 C C . GLN A 1 70 ? 9.518 -2.176 -5.319 1.00 90.38 70 GLN A C 1
ATOM 556 O O . GLN A 1 70 ? 10.005 -1.061 -5.541 1.00 90.38 70 GLN A O 1
ATOM 561 N N . ARG A 1 71 ? 9.220 -3.035 -6.295 1.00 89.62 71 ARG A N 1
ATOM 562 C CA . ARG A 1 71 ? 9.570 -2.870 -7.705 1.00 89.62 71 ARG A CA 1
ATOM 563 C C . ARG A 1 71 ? 8.332 -2.583 -8.543 1.00 89.62 71 ARG A C 1
ATOM 565 O O . ARG A 1 71 ? 7.935 -3.387 -9.369 1.00 89.62 71 ARG A O 1
ATOM 572 N N . MET A 1 72 ? 7.834 -1.362 -8.432 1.00 92.94 72 MET A N 1
ATOM 573 C CA . MET A 1 72 ? 6.777 -0.881 -9.317 1.00 92.94 72 MET A CA 1
ATOM 574 C C . MET A 1 72 ? 7.350 0.017 -10.428 1.00 92.94 72 MET A C 1
ATOM 576 O O . MET A 1 72 ? 8.370 0.692 -10.219 1.00 92.94 72 MET A O 1
ATOM 580 N N . PRO A 1 73 ? 6.706 0.069 -11.608 1.00 90.88 73 PRO A N 1
ATOM 581 C CA . PRO A 1 73 ? 7.006 1.053 -12.637 1.00 90.88 73 PRO A CA 1
ATOM 582 C C . PRO A 1 73 ? 6.908 2.483 -12.099 1.00 90.88 73 PRO A C 1
ATOM 584 O O . PRO A 1 73 ? 6.073 2.786 -11.250 1.00 90.88 73 PRO A O 1
ATOM 587 N N . GLU A 1 74 ? 7.745 3.371 -12.642 1.00 92.12 74 GLU A N 1
ATOM 588 C CA . GLU A 1 74 ? 7.784 4.820 -12.369 1.00 92.12 74 GLU A CA 1
ATOM 589 C C . GLU A 1 74 ? 8.224 5.228 -10.952 1.00 92.12 74 GLU A C 1
ATOM 591 O O . GLU A 1 74 ? 9.029 6.150 -10.825 1.00 92.12 74 GLU A O 1
ATOM 596 N N . MET A 1 75 ? 7.754 4.550 -9.902 1.00 92.38 75 MET A N 1
ATOM 597 C CA . MET A 1 75 ? 8.038 4.866 -8.501 1.00 92.38 75 MET A CA 1
ATOM 598 C C . MET A 1 75 ? 8.264 3.588 -7.687 1.00 92.38 75 MET A C 1
ATOM 600 O O . MET A 1 75 ? 7.373 2.751 -7.582 1.00 92.38 75 MET A O 1
ATOM 604 N N . LYS A 1 76 ? 9.434 3.465 -7.044 1.00 91.69 76 LYS A N 1
ATOM 605 C CA . LYS A 1 76 ? 9.727 2.343 -6.132 1.00 91.69 76 LYS A CA 1
ATOM 606 C C . LYS A 1 76 ? 8.844 2.401 -4.879 1.00 91.69 76 LYS A C 1
ATOM 608 O O . LYS A 1 76 ? 8.506 3.488 -4.407 1.00 91.69 76 LYS A O 1
ATOM 613 N N . GLY A 1 77 ? 8.578 1.245 -4.269 1.00 91.88 77 GLY A N 1
ATOM 614 C CA . GLY A 1 77 ? 7.823 1.151 -3.014 1.00 91.88 77 GLY A CA 1
ATOM 615 C C . GLY A 1 77 ? 8.411 2.014 -1.898 1.00 91.88 77 GLY A C 1
ATOM 616 O O . GLY A 1 77 ? 7.693 2.782 -1.262 1.00 91.88 77 GLY A O 1
ATOM 617 N N . THR A 1 78 ? 9.731 1.969 -1.699 1.00 90.25 78 THR A N 1
ATOM 618 C CA . THR A 1 78 ? 10.416 2.822 -0.712 1.00 90.25 78 THR A CA 1
ATOM 619 C C . THR A 1 78 ? 10.243 4.319 -0.974 1.00 90.25 78 THR A C 1
ATOM 621 O O . THR A 1 78 ? 10.065 5.079 -0.023 1.00 90.25 78 THR A O 1
ATOM 624 N N . GLU A 1 79 ? 10.246 4.752 -2.239 1.00 91.44 79 GLU A N 1
ATOM 625 C CA . GLU A 1 79 ? 10.012 6.158 -2.592 1.00 91.44 79 GLU A CA 1
ATOM 626 C C . GLU A 1 79 ? 8.559 6.571 -2.320 1.00 91.44 79 GLU A C 1
ATOM 628 O O . GLU A 1 79 ? 8.299 7.658 -1.805 1.00 91.44 79 GLU A O 1
ATOM 633 N N . PHE A 1 80 ? 7.598 5.705 -2.636 1.00 94.31 80 PHE A N 1
ATOM 634 C CA . PHE A 1 80 ? 6.196 5.932 -2.302 1.00 94.31 80 PHE A CA 1
ATOM 635 C C . PHE A 1 80 ? 6.002 6.059 -0.784 1.00 94.31 80 PHE A C 1
ATOM 637 O O . PHE A 1 80 ? 5.451 7.056 -0.310 1.00 94.31 80 PHE A O 1
ATOM 644 N N . LEU A 1 81 ? 6.489 5.087 -0.007 1.00 93.00 81 LEU A N 1
ATOM 645 C CA . LEU A 1 81 ? 6.290 5.067 1.441 1.00 93.00 81 LEU A CA 1
ATOM 646 C C . LEU A 1 81 ? 6.929 6.274 2.127 1.00 93.00 81 LEU A C 1
ATOM 648 O O . LEU A 1 81 ? 6.331 6.821 3.054 1.00 93.00 81 LEU A O 1
ATOM 652 N N . SER A 1 82 ? 8.082 6.750 1.659 1.00 90.19 82 SER A N 1
ATOM 653 C CA . SER A 1 82 ? 8.718 7.925 2.254 1.00 90.19 82 SER A CA 1
ATOM 654 C C . SER A 1 82 ? 7.901 9.205 2.086 1.00 90.19 82 SER A C 1
ATOM 656 O O . SER A 1 82 ? 7.841 10.020 3.009 1.00 90.19 82 SER A O 1
ATOM 658 N N . LYS A 1 83 ? 7.179 9.355 0.967 1.00 92.94 83 LYS A N 1
ATOM 659 C CA . LYS A 1 83 ? 6.249 10.479 0.748 1.00 92.94 83 LYS A CA 1
ATOM 660 C C . LYS A 1 83 ? 5.053 10.454 1.704 1.00 92.94 83 LYS A C 1
ATOM 662 O O . LYS A 1 83 ? 4.462 11.505 1.948 1.00 92.94 83 LYS A O 1
ATOM 667 N N . THR A 1 84 ? 4.701 9.291 2.261 1.00 92.94 84 THR A N 1
ATOM 668 C CA . THR A 1 84 ? 3.580 9.160 3.211 1.00 92.94 84 THR A CA 1
ATOM 669 C C . THR A 1 84 ? 3.939 9.573 4.639 1.00 92.94 84 THR A C 1
ATOM 671 O O . THR A 1 84 ? 3.059 10.032 5.363 1.00 92.94 84 THR A O 1
ATOM 674 N N . VAL A 1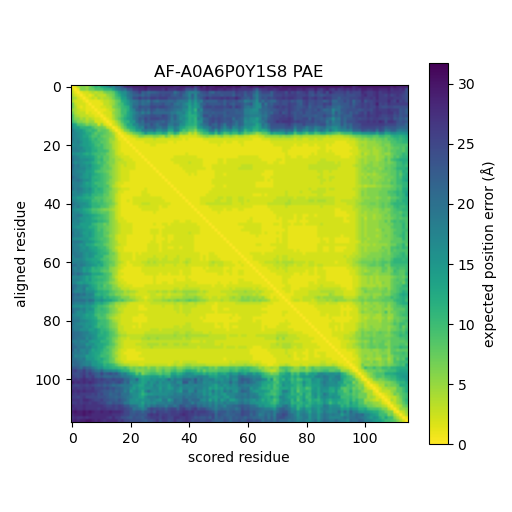 85 ? 5.218 9.497 5.035 1.00 89.56 85 VAL A N 1
ATOM 675 C CA . VAL A 1 85 ? 5.671 9.744 6.420 1.00 89.56 85 VAL A CA 1
ATOM 676 C C . VAL A 1 85 ? 5.237 11.110 6.972 1.00 89.56 85 VAL A C 1
ATOM 678 O O . VAL A 1 85 ? 4.714 11.144 8.085 1.00 89.56 85 VAL A O 1
ATOM 681 N N . PRO A 1 86 ? 5.390 12.238 6.246 1.00 89.81 86 PRO A N 1
ATOM 682 C CA . PRO A 1 86 ? 5.033 13.547 6.792 1.00 89.81 86 PRO A CA 1
ATOM 683 C C . PRO A 1 86 ? 3.528 13.732 7.015 1.00 89.81 86 PRO A C 1
ATOM 685 O O . PRO A 1 86 ? 3.133 14.545 7.846 1.00 89.81 86 PRO A O 1
ATOM 688 N N . GLN A 1 87 ? 2.695 13.023 6.246 1.00 91.88 87 GLN A N 1
ATOM 689 C CA . GLN A 1 87 ? 1.237 13.173 6.271 1.00 91.88 87 GLN A CA 1
ATOM 690 C C . GLN A 1 87 ? 0.557 12.138 7.170 1.00 91.88 87 GLN A C 1
ATOM 692 O O . GLN A 1 87 ? -0.481 12.435 7.755 1.00 91.88 87 GLN A O 1
ATOM 697 N N . PHE A 1 88 ? 1.145 10.946 7.291 1.00 93.62 88 PHE A N 1
ATOM 698 C CA . PHE A 1 88 ? 0.562 9.798 7.981 1.00 93.62 88 PHE A CA 1
ATOM 699 C C . PHE A 1 88 ? 1.600 9.123 8.900 1.00 93.62 88 PHE A C 1
ATOM 701 O O . PHE A 1 88 ? 2.048 8.002 8.630 1.00 93.62 88 PHE A O 1
ATOM 708 N N . PRO A 1 89 ? 2.040 9.809 9.972 1.00 89.94 89 PRO A N 1
ATOM 709 C CA . PRO A 1 89 ? 3.131 9.336 10.822 1.00 89.94 89 PRO A CA 1
ATOM 710 C C . PRO A 1 89 ? 2.793 8.043 11.578 1.00 89.94 89 PRO A C 1
ATOM 712 O O . PRO A 1 89 ? 3.687 7.222 11.786 1.00 89.94 89 PRO A O 1
ATOM 715 N N . ASP A 1 90 ? 1.518 7.823 11.921 1.00 91.50 90 ASP A N 1
ATOM 716 C CA . ASP A 1 90 ? 1.061 6.660 12.697 1.00 91.50 90 ASP A CA 1
ATOM 717 C C . ASP A 1 90 ? 0.736 5.439 11.815 1.00 91.50 90 ASP A C 1
ATOM 719 O O . ASP A 1 90 ? 0.421 4.354 12.314 1.00 91.50 90 ASP A O 1
ATOM 723 N N . THR A 1 91 ? 0.832 5.589 10.491 1.00 94.56 91 THR A N 1
ATOM 724 C CA . THR A 1 91 ? 0.626 4.490 9.545 1.00 94.56 91 THR A CA 1
ATOM 725 C C . THR A 1 91 ? 1.798 3.515 9.582 1.00 94.56 91 THR A C 1
ATOM 727 O O . THR A 1 91 ? 2.944 3.889 9.315 1.00 94.56 91 THR A O 1
ATOM 730 N N . VAL A 1 92 ? 1.502 2.236 9.828 1.00 94.88 92 VAL A N 1
ATOM 731 C CA . VAL A 1 92 ? 2.485 1.151 9.706 1.00 94.88 92 VAL A CA 1
ATOM 732 C C . VAL A 1 92 ? 2.782 0.902 8.231 1.00 94.88 92 VAL A C 1
ATOM 734 O O . VAL A 1 92 ? 1.873 0.764 7.414 1.00 94.88 92 VAL A O 1
ATOM 737 N N . ARG A 1 93 ? 4.061 0.811 7.881 1.00 92.94 93 ARG A N 1
ATOM 738 C CA . ARG A 1 93 ? 4.537 0.719 6.499 1.00 92.94 93 ARG A CA 1
ATOM 739 C C . ARG A 1 93 ? 5.301 -0.590 6.308 1.00 92.94 93 ARG A C 1
ATOM 741 O O . ARG A 1 93 ? 6.270 -0.844 7.014 1.00 92.94 93 ARG A O 1
ATOM 748 N N . ILE A 1 94 ? 4.842 -1.432 5.385 1.00 93.00 94 ILE A N 1
ATOM 749 C CA . ILE A 1 94 ? 5.429 -2.741 5.075 1.00 93.00 94 ILE A CA 1
ATOM 750 C C . ILE A 1 94 ? 5.835 -2.749 3.603 1.00 93.00 94 ILE A C 1
ATOM 752 O O . ILE A 1 94 ? 5.007 -2.500 2.729 1.00 93.00 94 ILE A O 1
ATOM 756 N N . ILE A 1 95 ? 7.098 -3.075 3.342 1.00 90.81 95 ILE A N 1
ATOM 757 C CA . ILE A 1 95 ? 7.589 -3.370 1.996 1.00 90.81 95 ILE A CA 1
ATOM 758 C C . ILE A 1 95 ? 7.602 -4.887 1.790 1.00 90.81 95 ILE A C 1
ATOM 760 O O . ILE A 1 95 ? 8.104 -5.628 2.639 1.00 90.81 95 ILE A O 1
ATOM 764 N N . LEU A 1 96 ? 7.084 -5.337 0.650 1.00 89.06 96 LEU A N 1
ATOM 765 C CA . LEU A 1 96 ? 7.302 -6.675 0.112 1.00 89.06 96 LEU A CA 1
ATOM 766 C C . LEU A 1 96 ? 8.487 -6.607 -0.859 1.00 89.06 96 LEU A C 1
ATOM 768 O O . LEU A 1 96 ? 8.488 -5.787 -1.771 1.00 89.06 96 LEU A O 1
ATOM 772 N N . THR A 1 97 ? 9.520 -7.426 -0.642 1.00 81.44 97 THR A N 1
ATOM 773 C CA . THR A 1 97 ? 10.675 -7.503 -1.549 1.00 81.44 97 THR A CA 1
ATOM 774 C C . THR A 1 97 ? 10.978 -8.926 -1.981 1.00 81.44 97 THR A C 1
ATOM 776 O O . THR A 1 97 ? 10.778 -9.883 -1.227 1.00 81.44 97 THR A O 1
ATOM 779 N N . GLY A 1 98 ? 11.595 -9.057 -3.156 1.00 77.06 98 GLY A N 1
ATOM 780 C CA . GLY A 1 98 ? 12.371 -10.243 -3.487 1.00 77.06 98 GLY A CA 1
ATOM 781 C C . GLY A 1 98 ? 13.665 -10.310 -2.667 1.00 77.06 98 GLY A C 1
ATOM 782 O O . GLY A 1 98 ? 14.134 -9.320 -2.103 1.00 77.06 98 GLY A O 1
ATOM 783 N N . PHE A 1 99 ? 14.286 -11.490 -2.625 1.00 64.31 99 PHE A N 1
ATOM 784 C CA . PHE A 1 99 ? 15.545 -11.726 -1.898 1.00 64.31 99 PHE A CA 1
ATOM 785 C C . PHE A 1 99 ? 16.712 -10.855 -2.413 1.00 64.31 99 PHE A C 1
ATOM 787 O O . PHE A 1 99 ? 17.677 -10.620 -1.695 1.00 64.31 99 PHE A O 1
ATOM 794 N N . SER A 1 100 ? 16.622 -10.366 -3.653 1.00 65.44 100 SER A N 1
ATOM 795 C CA . SER A 1 100 ? 17.640 -9.537 -4.307 1.00 65.44 100 SER A CA 1
ATOM 796 C C . SER A 1 100 ? 17.581 -8.045 -3.963 1.00 65.44 100 SER A C 1
ATOM 798 O O . SER A 1 100 ? 18.487 -7.326 -4.361 1.00 65.44 100 SER A O 1
ATOM 800 N N . ASP A 1 101 ? 16.548 -7.567 -3.261 1.00 65.50 101 ASP A N 1
ATOM 801 C CA . ASP A 1 101 ? 16.340 -6.123 -3.020 1.00 65.50 101 ASP A CA 1
ATOM 802 C C . ASP A 1 101 ? 16.694 -5.686 -1.588 1.00 65.50 101 ASP A C 1
ATOM 804 O O . ASP A 1 101 ? 16.410 -4.562 -1.179 1.00 65.50 101 ASP A O 1
ATOM 808 N N . VAL A 1 102 ? 17.303 -6.577 -0.802 1.00 63.53 102 VAL A N 1
ATOM 809 C CA . VAL A 1 102 ? 17.619 -6.324 0.613 1.00 63.53 102 VAL A CA 1
ATOM 810 C C . VAL A 1 102 ? 18.693 -5.242 0.772 1.00 63.53 102 VAL A C 1
ATOM 812 O O . VAL A 1 102 ? 18.634 -4.474 1.728 1.00 63.53 102 VAL A O 1
ATOM 815 N N . GLU A 1 103 ? 19.639 -5.133 -0.165 1.00 61.97 103 GLU A N 1
ATOM 816 C CA . GLU A 1 103 ? 20.664 -4.075 -0.151 1.00 61.97 103 GLU A CA 1
ATOM 817 C C . GLU A 1 103 ? 20.036 -2.682 -0.350 1.00 61.97 103 GLU A C 1
ATOM 819 O O . GLU A 1 103 ? 20.299 -1.777 0.439 1.00 61.97 103 GLU A O 1
ATOM 824 N N . ASP A 1 104 ? 19.100 -2.547 -1.298 1.00 62.22 104 ASP A N 1
ATOM 825 C CA . ASP A 1 104 ? 18.323 -1.316 -1.530 1.00 62.22 104 ASP A CA 1
ATOM 826 C C . ASP A 1 104 ? 17.457 -0.930 -0.308 1.00 62.22 104 ASP A C 1
ATOM 828 O O . ASP A 1 104 ? 17.188 0.252 -0.066 1.00 62.22 104 ASP A O 1
ATOM 832 N N . LEU A 1 105 ? 17.008 -1.915 0.481 1.00 62.94 105 LEU A N 1
ATOM 833 C CA . LEU A 1 105 ? 16.191 -1.688 1.677 1.00 62.94 105 LEU A CA 1
ATOM 834 C C . LEU A 1 105 ? 17.000 -1.037 2.813 1.00 62.94 105 LEU A C 1
ATOM 836 O O . LEU A 1 105 ? 16.482 -0.189 3.543 1.00 62.94 105 LEU A O 1
ATOM 840 N N . VAL A 1 106 ? 18.273 -1.416 2.957 1.00 64.31 106 VAL A N 1
ATOM 841 C CA . VAL A 1 106 ? 19.170 -0.884 3.995 1.00 64.31 106 VAL A CA 1
ATOM 842 C C . VAL A 1 106 ? 19.421 0.609 3.781 1.00 64.31 106 VAL A C 1
ATOM 844 O O . VAL A 1 106 ? 19.380 1.381 4.741 1.00 64.31 106 VAL A O 1
ATOM 847 N N . ASP A 1 107 ? 19.588 1.045 2.534 1.00 61.09 107 ASP A N 1
ATOM 848 C CA . ASP A 1 107 ? 19.784 2.460 2.207 1.00 61.09 107 ASP A CA 1
ATOM 849 C C . ASP A 1 107 ? 18.522 3.299 2.460 1.00 61.09 107 ASP A C 1
ATOM 851 O O . ASP A 1 107 ? 18.605 4.419 2.974 1.00 61.09 107 ASP A O 1
ATOM 855 N N . ALA A 1 108 ? 17.335 2.743 2.196 1.00 58.47 108 ALA A N 1
ATOM 856 C CA . ALA A 1 108 ? 16.067 3.406 2.499 1.00 58.47 108 ALA A CA 1
ATOM 857 C C . ALA A 1 108 ? 15.872 3.630 4.011 1.00 58.47 108 ALA A C 1
ATOM 859 O O . ALA A 1 108 ? 15.461 4.717 4.424 1.00 58.47 108 ALA A O 1
ATOM 860 N N . ILE A 1 109 ? 16.243 2.650 4.843 1.00 62.91 109 ILE A N 1
ATOM 861 C CA . ILE A 1 109 ? 16.232 2.778 6.310 1.00 62.91 109 ILE A CA 1
ATOM 862 C C . ILE A 1 109 ? 17.263 3.824 6.767 1.00 62.91 109 ILE A C 1
ATOM 864 O O . ILE A 1 109 ? 16.936 4.728 7.538 1.00 62.91 109 ILE A O 1
ATOM 868 N N . ASN A 1 110 ? 18.494 3.756 6.250 1.00 53.94 110 ASN A N 1
ATOM 869 C CA . ASN A 1 110 ? 19.591 4.649 6.643 1.00 53.94 110 ASN A CA 1
ATOM 870 C C . ASN A 1 110 ? 19.384 6.111 6.209 1.00 53.94 110 ASN A C 1
ATOM 872 O O . ASN A 1 110 ? 19.922 7.020 6.839 1.00 53.94 110 ASN A O 1
ATOM 876 N N . SER A 1 111 ? 18.574 6.359 5.176 1.00 56.12 111 SER A N 1
ATOM 877 C CA . SER A 1 111 ? 18.198 7.711 4.735 1.00 56.12 111 SER A CA 1
ATOM 878 C C . SER A 1 111 ? 17.168 8.415 5.639 1.00 56.12 111 SER A C 1
ATOM 880 O O . SER A 1 111 ? 16.777 9.549 5.359 1.00 56.12 111 SER A O 1
ATOM 882 N N . GLY A 1 112 ? 16.730 7.773 6.732 1.00 46.78 112 GLY A N 1
ATOM 883 C CA . GLY A 1 112 ? 15.774 8.343 7.688 1.00 46.78 112 GLY A CA 1
ATOM 884 C C . GLY A 1 112 ? 14.326 8.350 7.190 1.00 46.78 112 GLY A C 1
ATOM 885 O O . GLY A 1 112 ? 13.494 9.072 7.735 1.00 46.78 112 GLY A O 1
ATOM 886 N N . GLN A 1 113 ? 14.021 7.570 6.148 1.00 49.28 113 GLN A N 1
ATOM 887 C CA . GLN A 1 113 ? 12.710 7.543 5.492 1.00 49.28 113 GLN A CA 1
ATOM 888 C C . GLN A 1 113 ? 11.772 6.442 6.009 1.00 49.28 113 GLN A C 1
ATOM 890 O O . GLN A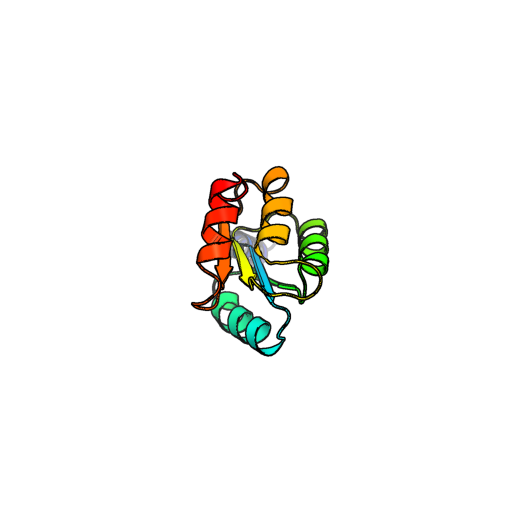 1 113 ? 10.616 6.380 5.591 1.00 49.28 113 GLN A O 1
ATOM 895 N N . VAL A 1 114 ? 12.237 5.594 6.933 1.00 45.12 114 VAL A N 1
ATOM 896 C CA . VAL A 1 114 ? 11.449 4.500 7.513 1.00 45.12 114 VAL A CA 1
ATOM 897 C C . VAL A 1 114 ? 11.741 4.388 9.014 1.00 45.12 114 VAL A C 1
ATOM 899 O O . VAL A 1 114 ? 12.857 4.058 9.406 1.00 45.12 114 VAL A O 1
ATOM 902 N N . TYR A 1 115 ? 10.725 4.669 9.835 1.00 41.19 115 TYR A N 1
ATOM 903 C CA . TYR A 1 115 ? 10.592 4.230 11.232 1.00 41.19 115 TYR A CA 1
ATOM 904 C C . TYR A 1 115 ? 9.446 3.227 11.323 1.00 41.19 115 TYR A C 1
ATOM 906 O O . TYR A 1 115 ? 8.439 3.462 10.600 1.00 41.19 115 TYR A O 1
#

Solvent-accessible surface area (backbone atoms only — not comparable to full-atom values): 6520 Å² total; per-residue (Å²): 135,59,71,66,60,53,52,52,50,50,55,60,70,64,52,75,77,52,52,36,28,40,40,33,32,64,48,68,68,58,47,50,51,54,42,70,72,40,49,86,70,28,44,63,46,80,23,61,32,46,66,52,40,50,51,50,38,70,75,69,45,83,39,54,32,40,40,25,37,40,87,34,76,102,37,38,26,68,62,41,54,35,69,41,43,88,80,37,71,84,36,43,80,43,77,48,72,62,91,86,47,56,70,66,48,53,54,47,43,73,70,72,53,57,134

Mean predicted aligned error: 8.34 Å

Secondary structure (DSSP, 8-state):
--HHHHHHHHHHHHS-PPPEEEEE-SSHHHHHHHHHHHTTTSEEEEESSHHHHHHHHHHH---SEEEEES--SSS-HHHHHHHHTTT-TT-EEEEE--GGGHHHHHHHHHTT---

Radius of gyration: 17.26 Å; Cα contacts (8 Å, |Δi|>4): 162; chains: 1; bounding box: 60×26×33 Å

Sequence (115 aa):
MDIENVNNLLKSMERKKKPKMLVVDDEPDNLDLLYRTFRRSFQVFKASSGLEALEVLGEQGEVAVIISDQRMPEMKGTEFLSKTVPQFPDTVRIILTGFSDVEDLVDAINSGQVY